Protein AF-A0A355QFQ3-F1 (afdb_monomer)

Mean predicted aligned error: 6.54 Å

Secondary structure (DSSP, 8-state):
---GGGHHHHHHHHHHHHHHHHHHHHHTHHHHHHHHHHHHHHHHHHHHHTGGGGGSTT----S-THHHHHHHHHHHHHHHHHHHHHHHHHHHHHTTHHHHHHHTT--HHHHHHHHHHHHTT-

Structure (mmCIF, N/CA/C/O backbone):
data_AF-A0A355QFQ3-F1
#
_entry.id   AF-A0A355QFQ3-F1
#
loop_
_atom_site.group_PDB
_atom_site.id
_atom_site.type_symbol
_atom_site.label_atom_id
_atom_site.label_alt_id
_atom_site.label_comp_id
_atom_site.label_asym_id
_atom_site.label_entity_id
_atom_site.label_seq_id
_atom_site.pdbx_PDB_ins_code
_atom_site.Cartn_x
_atom_site.Cartn_y
_atom_site.Cartn_z
_atom_site.occupancy
_atom_site.B_iso_or_equiv
_atom_site.auth_seq_id
_atom_site.auth_comp_id
_atom_site.auth_asym_id
_atom_site.auth_atom_id
_atom_site.pdbx_PDB_model_num
ATOM 1 N N . MET A 1 1 ? -25.922 -14.519 16.911 1.00 38.56 1 MET A N 1
ATOM 2 C CA . MET A 1 1 ? -26.793 -14.278 15.739 1.00 38.56 1 MET A CA 1
ATOM 3 C C . MET A 1 1 ? -26.691 -12.802 15.360 1.00 38.56 1 MET A C 1
ATOM 5 O O . MET A 1 1 ? -27.256 -11.971 16.053 1.00 38.56 1 MET A O 1
ATOM 9 N N . VAL A 1 2 ? -25.896 -12.448 14.342 1.00 49.22 2 VAL A N 1
ATOM 10 C CA . VAL A 1 2 ? -25.763 -11.053 13.871 1.00 49.22 2 VAL A CA 1
ATOM 11 C C . VAL A 1 2 ? -26.879 -10.799 12.858 1.00 49.22 2 VAL A C 1
ATOM 13 O O . VAL A 1 2 ? -26.777 -11.193 11.699 1.00 49.22 2 VAL A O 1
ATOM 16 N N . GLY A 1 3 ? -27.981 -10.220 13.334 1.00 41.09 3 GLY A N 1
ATOM 17 C CA . GLY A 1 3 ? -29.122 -9.825 12.510 1.00 41.09 3 GLY A CA 1
ATOM 18 C C . GLY A 1 3 ? -28.765 -8.695 11.541 1.00 41.09 3 GLY A C 1
ATOM 19 O O . GLY A 1 3 ? -27.800 -7.958 11.741 1.00 41.09 3 GLY A O 1
ATOM 20 N N . ALA A 1 4 ? -29.555 -8.557 10.477 1.00 50.34 4 ALA A N 1
ATOM 21 C CA . ALA A 1 4 ? -29.353 -7.635 9.356 1.00 50.34 4 ALA A CA 1
ATOM 22 C C . ALA A 1 4 ? -29.113 -6.149 9.735 1.00 50.34 4 ALA A C 1
ATOM 24 O O . ALA A 1 4 ? -28.577 -5.395 8.924 1.00 50.34 4 ALA A O 1
ATOM 25 N N . SER A 1 5 ? -29.410 -5.743 10.974 1.00 49.16 5 SER A N 1
ATOM 26 C CA . SER A 1 5 ? -29.117 -4.427 11.562 1.00 49.16 5 SER A CA 1
ATOM 27 C C . SER A 1 5 ? -27.625 -4.155 11.837 1.00 49.16 5 SER A C 1
ATOM 29 O O . SER A 1 5 ? -27.237 -2.996 11.948 1.00 49.16 5 SER A O 1
ATOM 31 N N . GLY A 1 6 ? -26.766 -5.183 11.892 1.00 55.47 6 GLY A N 1
ATOM 32 C CA . GLY A 1 6 ? -25.318 -5.053 12.144 1.00 55.47 6 GLY A CA 1
ATOM 33 C C . GLY A 1 6 ? -24.438 -4.812 10.904 1.00 55.47 6 GLY A C 1
ATOM 34 O O . GLY A 1 6 ? -23.267 -4.460 11.036 1.00 55.47 6 GLY A O 1
ATOM 35 N N . ARG A 1 7 ? -24.968 -4.970 9.683 1.00 55.50 7 ARG A N 1
ATOM 36 C CA . ARG A 1 7 ? -24.181 -4.837 8.434 1.00 55.50 7 ARG A CA 1
ATOM 37 C C . ARG A 1 7 ? -23.993 -3.385 7.983 1.00 55.50 7 ARG A C 1
ATOM 39 O O . ARG A 1 7 ? -22.905 -3.006 7.559 1.00 55.50 7 ARG A O 1
ATOM 46 N N . LEU A 1 8 ? -25.033 -2.565 8.125 1.00 58.91 8 LEU A N 1
ATOM 47 C CA . LEU A 1 8 ? -24.990 -1.122 7.861 1.00 58.91 8 LEU A CA 1
ATOM 48 C C . LEU A 1 8 ? -23.955 -0.377 8.733 1.00 58.91 8 LEU A C 1
ATOM 50 O O . LEU A 1 8 ? -23.208 0.435 8.181 1.00 58.91 8 LEU A O 1
ATOM 54 N N . PRO A 1 9 ? -23.836 -0.651 10.050 1.00 77.62 9 PRO A N 1
ATOM 55 C CA . PRO A 1 9 ? -22.774 -0.062 10.858 1.00 77.62 9 PRO A CA 1
ATOM 56 C C . PRO A 1 9 ? -21.388 -0.589 10.478 1.00 77.62 9 PRO A C 1
ATOM 58 O O . PRO A 1 9 ? -20.462 0.209 10.443 1.00 77.62 9 PRO A O 1
ATOM 61 N N . ALA A 1 10 ? -21.232 -1.864 10.102 1.00 81.56 10 ALA A N 1
ATOM 62 C CA . ALA A 1 10 ? -19.931 -2.399 9.687 1.00 81.56 10 ALA A CA 1
ATOM 63 C C . ALA A 1 10 ? -19.387 -1.718 8.417 1.00 81.56 10 ALA A C 1
ATOM 65 O O . ALA A 1 10 ? -18.228 -1.320 8.387 1.00 81.56 10 ALA A O 1
ATOM 66 N N . ILE A 1 11 ? -20.222 -1.505 7.393 1.00 85.56 11 ILE A N 1
ATOM 67 C CA . ILE A 1 11 ? -19.807 -0.803 6.163 1.00 85.56 11 ILE A CA 1
ATOM 68 C C . ILE A 1 11 ? -19.431 0.653 6.466 1.00 85.56 11 ILE A C 1
ATOM 70 O O . ILE A 1 11 ? -18.402 1.139 5.996 1.00 85.56 11 ILE A O 1
ATOM 74 N N . ARG A 1 12 ? -20.234 1.349 7.284 1.00 88.38 12 ARG A N 1
ATOM 75 C CA . ARG A 1 12 ? -19.935 2.727 7.706 1.00 88.38 12 ARG A CA 1
ATOM 76 C C . ARG A 1 12 ? -18.651 2.808 8.532 1.00 88.38 12 ARG A C 1
ATOM 78 O O . ARG A 1 12 ? -17.873 3.736 8.335 1.00 88.38 12 ARG A O 1
ATOM 85 N N . GLN A 1 13 ? -18.410 1.834 9.410 1.00 89.50 13 GLN A N 1
ATOM 86 C CA . GLN A 1 13 ? -17.169 1.710 10.176 1.00 89.50 13 GLN A CA 1
ATOM 87 C C . GLN A 1 13 ? -15.977 1.499 9.240 1.00 89.50 13 GLN A C 1
ATOM 89 O O . GLN A 1 13 ? -15.009 2.247 9.334 1.00 89.50 13 GLN A O 1
ATOM 94 N N . THR A 1 14 ? -16.066 0.570 8.281 1.00 90.62 14 THR A N 1
ATOM 95 C CA . THR A 1 14 ? -14.997 0.348 7.298 1.00 90.62 14 THR A CA 1
ATOM 96 C C . THR A 1 14 ? -14.709 1.619 6.511 1.00 90.62 14 THR A C 1
ATOM 98 O O . THR A 1 14 ? -13.554 2.006 6.404 1.00 90.62 14 THR A O 1
ATOM 101 N N . ALA A 1 15 ? -15.738 2.311 6.012 1.00 91.50 15 ALA A N 1
ATOM 102 C CA . ALA A 1 15 ? -15.564 3.552 5.261 1.00 91.50 15 ALA A CA 1
ATOM 103 C C . ALA A 1 15 ? -14.923 4.668 6.106 1.00 91.50 15 ALA A C 1
ATOM 105 O O . ALA A 1 15 ? -14.055 5.391 5.618 1.00 91.50 15 ALA A O 1
ATOM 106 N N . ALA A 1 16 ? -15.314 4.803 7.377 1.00 92.00 16 ALA A N 1
ATOM 107 C CA . ALA A 1 16 ? -14.746 5.798 8.283 1.00 92.00 16 ALA A CA 1
ATOM 108 C C . ALA A 1 16 ? -13.269 5.515 8.599 1.00 92.00 16 ALA A C 1
ATOM 110 O O . ALA A 1 16 ? -12.440 6.425 8.508 1.00 92.00 16 ALA A O 1
ATOM 111 N N . LEU A 1 17 ? -12.928 4.262 8.923 1.00 91.81 17 LEU A N 1
ATOM 112 C CA . LEU A 1 17 ? -11.543 3.862 9.173 1.00 91.81 17 LEU A CA 1
ATOM 113 C C . LEU A 1 17 ? -10.696 3.949 7.897 1.00 91.81 17 LEU A C 1
ATOM 115 O O . LEU A 1 17 ? -9.607 4.510 7.944 1.00 91.81 17 LEU A O 1
ATOM 119 N N . ALA A 1 18 ? -11.219 3.498 6.753 1.00 92.69 18 ALA A N 1
ATOM 120 C CA . ALA A 1 18 ? -10.556 3.620 5.456 1.00 92.69 18 ALA A CA 1
ATOM 121 C C . ALA A 1 18 ? -10.248 5.080 5.121 1.00 92.69 18 ALA A C 1
ATOM 123 O O . ALA A 1 18 ? -9.118 5.415 4.776 1.00 92.69 18 ALA A O 1
ATOM 124 N N . ARG A 1 19 ? -11.222 5.982 5.293 1.00 94.31 19 ARG A N 1
ATOM 125 C CA . ARG A 1 19 ? -11.013 7.416 5.074 1.00 94.31 19 ARG A CA 1
ATOM 126 C C . ARG A 1 19 ? -9.928 7.973 5.993 1.00 94.31 19 ARG A C 1
ATOM 128 O O . ARG A 1 19 ? -9.111 8.762 5.529 1.00 94.31 19 ARG A O 1
ATOM 135 N N . ARG A 1 20 ? -9.908 7.586 7.275 1.00 92.31 20 ARG A N 1
ATOM 136 C CA . ARG A 1 20 ? -8.846 7.993 8.211 1.00 92.31 20 ARG A CA 1
ATOM 137 C C . ARG A 1 20 ? -7.480 7.539 7.701 1.00 92.31 20 ARG A C 1
ATOM 139 O O . ARG A 1 20 ? -6.589 8.375 7.599 1.00 92.31 20 ARG A O 1
ATOM 146 N N . SER A 1 21 ? -7.333 6.256 7.376 1.00 90.62 21 SER A N 1
ATOM 147 C CA . SER A 1 21 ? -6.059 5.681 6.936 1.00 90.62 21 SER A CA 1
ATOM 148 C C . SER A 1 21 ? -5.577 6.298 5.621 1.00 90.62 21 SER A C 1
ATOM 150 O O . SER A 1 21 ? -4.443 6.749 5.551 1.00 90.62 21 SER A O 1
ATOM 152 N N . VAL A 1 22 ? -6.452 6.455 4.623 1.00 91.00 22 VAL A N 1
ATOM 153 C CA . VAL A 1 22 ? -6.110 7.110 3.346 1.00 91.00 22 VAL A CA 1
ATOM 154 C C . VAL A 1 22 ? -5.701 8.573 3.539 1.00 91.00 22 VAL A C 1
ATOM 156 O O . VAL A 1 22 ? -4.779 9.051 2.884 1.00 91.00 22 VAL A O 1
ATOM 159 N N . VAL A 1 23 ? -6.377 9.317 4.422 1.00 92.69 23 VAL A N 1
ATOM 160 C CA . VAL A 1 23 ? -6.016 10.717 4.704 1.00 92.69 23 VAL A CA 1
ATOM 161 C C . VAL A 1 23 ? -4.684 10.814 5.445 1.00 92.69 23 VAL A C 1
ATOM 163 O O . VAL A 1 23 ? -3.938 11.756 5.186 1.00 92.69 23 VAL A O 1
ATOM 166 N N . ALA A 1 24 ? -4.390 9.883 6.355 1.00 87.94 24 ALA A N 1
ATOM 167 C CA . ALA A 1 24 ? -3.102 9.827 7.041 1.00 87.94 24 ALA A CA 1
ATOM 168 C C . ALA A 1 24 ? -1.966 9.612 6.031 1.00 87.94 24 ALA A C 1
ATOM 170 O O . ALA A 1 24 ? -1.052 10.431 5.969 1.00 87.94 24 ALA A O 1
ATOM 171 N N . GLU A 1 25 ? -2.116 8.617 5.157 1.00 87.38 25 GLU A N 1
ATOM 172 C CA . GLU A 1 25 ? -1.138 8.294 4.117 1.00 87.38 25 GLU A CA 1
ATOM 173 C C . GLU A 1 25 ? -0.950 9.449 3.124 1.00 87.38 25 GLU A C 1
ATOM 175 O O . GLU A 1 25 ? 0.161 9.884 2.829 1.00 87.38 25 GLU A O 1
ATOM 180 N N . ARG A 1 26 ? -2.058 10.064 2.681 1.00 87.94 26 ARG A N 1
ATOM 181 C CA . ARG A 1 26 ? -2.022 11.235 1.790 1.00 87.94 26 ARG A CA 1
ATOM 182 C C . ARG A 1 26 ? -1.294 12.441 2.376 1.00 87.94 26 ARG A C 1
ATOM 184 O O . ARG A 1 26 ? -0.829 13.289 1.620 1.00 87.94 26 ARG A O 1
ATOM 191 N N . ARG A 1 27 ? -1.232 12.590 3.699 1.00 89.81 27 ARG A N 1
ATOM 192 C CA . ARG A 1 27 ? -0.473 13.692 4.317 1.00 89.81 27 ARG A CA 1
ATOM 193 C C . ARG A 1 27 ? 1.033 13.455 4.244 1.00 89.81 27 ARG A C 1
ATOM 195 O O . ARG A 1 27 ? 1.790 14.406 4.395 1.00 89.81 27 ARG A O 1
ATOM 202 N N . GLN A 1 28 ? 1.445 12.220 3.981 1.00 87.38 28 GLN A N 1
ATOM 203 C CA . GLN A 1 28 ? 2.830 11.784 3.912 1.00 87.38 28 GLN A CA 1
ATOM 204 C C . GLN A 1 28 ? 3.191 11.242 2.519 1.00 87.38 28 GLN A C 1
ATOM 206 O O . GLN A 1 28 ? 4.028 10.357 2.399 1.00 87.38 28 GLN A O 1
ATOM 211 N N . LEU A 1 29 ? 2.622 11.799 1.440 1.00 80.31 29 LEU A N 1
ATOM 212 C CA . LEU A 1 29 ? 2.898 11.342 0.063 1.00 80.31 29 LEU A CA 1
ATOM 213 C C . LEU A 1 29 ? 4.389 11.341 -0.305 1.00 80.31 29 LEU A C 1
ATOM 215 O O . LEU A 1 29 ? 4.822 10.537 -1.126 1.00 80.31 29 LEU A O 1
ATOM 219 N N . LEU A 1 30 ? 5.183 12.220 0.312 1.00 86.31 30 LEU A N 1
ATOM 220 C CA . LEU A 1 30 ? 6.631 12.244 0.109 1.00 86.31 30 LEU A CA 1
ATOM 221 C C . LEU A 1 30 ? 7.323 10.956 0.590 1.00 86.31 30 LEU A C 1
ATOM 223 O O . LEU A 1 30 ? 8.372 10.619 0.052 1.00 86.31 30 LEU A O 1
ATOM 227 N N . ASN A 1 31 ? 6.728 10.208 1.525 1.00 84.69 31 ASN A N 1
ATOM 228 C CA . ASN A 1 31 ? 7.267 8.937 2.018 1.00 84.69 31 ASN A CA 1
ATOM 229 C C . ASN A 1 31 ? 7.070 7.783 1.022 1.00 84.69 31 ASN A C 1
ATOM 231 O O . ASN A 1 31 ? 7.829 6.820 1.050 1.00 84.69 31 ASN A O 1
ATOM 235 N N . ILE A 1 32 ? 6.097 7.894 0.112 1.00 83.00 32 ILE A N 1
ATOM 236 C CA . ILE A 1 32 ? 5.824 6.893 -0.936 1.00 83.00 32 ILE A CA 1
ATOM 237 C C . ILE A 1 32 ? 6.829 7.029 -2.091 1.00 83.00 32 ILE A C 1
ATOM 239 O O . ILE A 1 32 ? 7.172 6.060 -2.768 1.00 83.00 32 ILE A O 1
ATOM 243 N N . LEU A 1 33 ? 7.346 8.243 -2.303 1.00 86.94 33 LEU A N 1
ATOM 244 C CA . LEU A 1 33 ? 8.196 8.592 -3.441 1.00 86.94 33 LEU A CA 1
ATOM 245 C C . LEU A 1 33 ? 9.424 7.677 -3.601 1.00 86.94 33 LEU A C 1
ATOM 247 O O . LEU A 1 33 ? 9.635 7.185 -4.710 1.00 86.94 33 LEU A O 1
ATOM 251 N N . PRO A 1 34 ? 10.219 7.387 -2.550 1.00 84.62 34 PRO A N 1
ATOM 252 C CA . PRO A 1 34 ? 11.380 6.509 -2.676 1.00 84.62 34 PRO A CA 1
ATOM 253 C C . PRO A 1 34 ? 11.002 5.087 -3.104 1.00 84.62 34 PRO A C 1
ATOM 255 O O . PRO A 1 34 ? 11.679 4.509 -3.954 1.00 84.62 34 PRO A O 1
ATOM 258 N N . GLY A 1 35 ? 9.897 4.554 -2.569 1.00 86.38 35 GLY A N 1
ATOM 259 C CA . GLY A 1 35 ? 9.402 3.210 -2.877 1.00 86.38 35 GLY A CA 1
ATOM 260 C C . GLY A 1 35 ? 8.920 3.045 -4.319 1.00 86.38 35 GLY A C 1
ATOM 261 O O . GLY A 1 35 ? 8.888 1.927 -4.821 1.00 86.38 35 GLY A O 1
ATOM 262 N N . LEU A 1 36 ? 8.606 4.146 -5.007 1.00 87.69 36 LEU A N 1
ATOM 263 C CA . LEU A 1 36 ? 8.111 4.143 -6.385 1.00 87.69 36 LEU A CA 1
ATOM 264 C C . LEU A 1 36 ? 9.197 4.566 -7.387 1.00 87.69 36 LEU A C 1
ATOM 266 O O . LEU A 1 36 ? 9.372 3.943 -8.433 1.00 87.69 36 LEU A O 1
ATOM 270 N N . VAL A 1 37 ? 9.981 5.591 -7.048 1.00 92.12 37 VAL A N 1
ATOM 271 C CA . VAL A 1 37 ? 11.063 6.102 -7.898 1.00 92.12 37 VAL A CA 1
ATOM 272 C C . VAL A 1 37 ? 12.189 5.081 -8.024 1.00 92.12 37 VAL A C 1
ATOM 274 O O . VAL A 1 37 ? 12.679 4.855 -9.130 1.00 92.12 37 VAL A O 1
ATOM 277 N N . PHE A 1 38 ? 12.593 4.434 -6.927 1.00 92.38 38 PHE A N 1
ATOM 278 C CA . PHE A 1 38 ? 13.718 3.501 -6.956 1.00 92.38 38 PHE A CA 1
ATOM 279 C C . PHE A 1 38 ? 13.472 2.282 -7.874 1.00 92.38 38 PHE A C 1
ATOM 281 O O . PHE A 1 38 ? 14.300 2.061 -8.763 1.00 92.38 38 PHE A O 1
ATOM 288 N N . PRO A 1 39 ? 12.342 1.545 -7.787 1.00 92.69 39 PRO A N 1
ATOM 289 C CA . PRO A 1 39 ? 12.070 0.434 -8.703 1.00 92.69 39 PRO A CA 1
ATOM 290 C C . PRO A 1 39 ? 11.978 0.857 -10.171 1.00 92.69 39 PRO A C 1
ATOM 292 O O . PRO A 1 39 ? 12.437 0.124 -11.046 1.00 92.69 39 PRO A O 1
ATOM 295 N N . LEU A 1 40 ? 11.419 2.038 -10.461 1.00 93.81 40 LEU A N 1
ATOM 296 C CA . LEU A 1 40 ? 11.317 2.548 -11.832 1.00 93.81 40 LEU A CA 1
ATOM 297 C C . LEU A 1 40 ? 12.675 2.958 -12.409 1.00 93.81 40 LEU A C 1
ATOM 299 O O . LEU A 1 40 ? 12.948 2.692 -13.579 1.00 93.81 40 LEU A O 1
ATOM 303 N N . LEU A 1 41 ? 13.548 3.565 -11.600 1.00 95.31 41 LEU A N 1
ATOM 304 C CA . LEU A 1 41 ? 14.922 3.853 -12.012 1.00 95.31 41 LEU A CA 1
ATOM 305 C C . LEU A 1 41 ? 15.675 2.561 -12.335 1.00 95.31 41 LEU A C 1
ATOM 307 O O . LEU A 1 41 ? 16.332 2.477 -13.371 1.00 95.31 41 LEU A O 1
ATOM 311 N N . LEU A 1 42 ? 15.531 1.534 -11.497 1.00 94.12 42 LEU A N 1
ATOM 312 C CA . LEU A 1 42 ? 16.115 0.216 -11.747 1.00 94.12 42 LEU A CA 1
ATOM 313 C C . LEU A 1 42 ? 15.532 -0.423 -13.016 1.00 94.12 42 LEU A C 1
ATOM 315 O O . LEU A 1 42 ? 16.296 -0.946 -13.825 1.00 94.12 42 LEU A O 1
ATOM 319 N N . ALA A 1 43 ? 14.221 -0.307 -13.259 1.00 95.06 43 ALA A N 1
ATOM 320 C CA . ALA A 1 43 ? 13.594 -0.750 -14.508 1.00 95.06 43 ALA A CA 1
ATOM 321 C C . ALA A 1 43 ? 14.232 -0.074 -15.732 1.00 95.06 43 ALA A C 1
ATOM 323 O O . ALA A 1 43 ? 14.590 -0.738 -16.708 1.00 95.06 43 ALA A O 1
ATOM 324 N N . ALA A 1 44 ? 14.416 1.249 -15.672 1.00 95.25 44 ALA A N 1
ATOM 325 C CA . ALA A 1 44 ? 15.033 2.023 -16.741 1.00 95.25 44 ALA A CA 1
ATOM 326 C C . ALA A 1 44 ? 16.484 1.583 -16.990 1.00 95.25 44 ALA A C 1
ATOM 328 O O . ALA A 1 44 ? 16.860 1.333 -18.137 1.00 95.25 44 ALA A O 1
ATOM 329 N N . VAL A 1 45 ? 17.276 1.414 -15.928 1.00 95.38 45 VAL A N 1
ATOM 330 C CA . VAL A 1 45 ? 18.662 0.936 -16.018 1.00 95.38 45 VAL A CA 1
ATOM 331 C C . VAL A 1 45 ? 18.718 -0.460 -16.633 1.00 95.38 45 VAL A C 1
ATOM 333 O O . VAL A 1 45 ? 19.437 -0.659 -17.610 1.00 95.38 45 VAL A O 1
ATOM 336 N N . TYR A 1 46 ? 17.931 -1.414 -16.131 1.00 94.12 46 TYR A N 1
ATOM 337 C CA . TYR A 1 46 ? 17.944 -2.785 -16.640 1.00 94.12 46 TYR A CA 1
ATOM 338 C C . TYR A 1 46 ? 17.444 -2.888 -18.079 1.00 94.12 46 TYR A C 1
ATOM 340 O O . TYR A 1 46 ? 18.056 -3.593 -18.881 1.00 94.12 46 TYR A O 1
ATOM 348 N N . SER A 1 47 ? 16.392 -2.148 -18.439 1.00 93.94 47 SER A N 1
ATOM 349 C CA . SER A 1 47 ? 15.883 -2.134 -19.815 1.00 93.94 47 SER A CA 1
ATOM 350 C C . SER A 1 47 ? 16.957 -1.700 -20.822 1.00 93.94 47 SER A C 1
ATOM 352 O O . SER A 1 47 ? 17.108 -2.304 -21.884 1.00 93.94 47 SER A O 1
ATOM 354 N N . ARG A 1 48 ? 17.771 -0.698 -20.461 1.00 93.81 48 ARG A N 1
ATOM 355 C CA . ARG A 1 48 ? 18.899 -0.226 -21.273 1.00 93.81 48 ARG A CA 1
ATOM 356 C C . ARG A 1 48 ? 20.069 -1.201 -21.252 1.00 93.81 48 ARG A C 1
ATOM 358 O O . ARG A 1 48 ? 20.593 -1.524 -22.318 1.00 93.81 48 ARG A O 1
ATOM 365 N N . GLN A 1 49 ? 20.442 -1.691 -20.072 1.00 94.44 49 GLN A N 1
ATOM 366 C CA . GLN A 1 49 ? 21.564 -2.609 -19.876 1.00 94.44 49 GLN A CA 1
ATOM 367 C C . GLN A 1 49 ? 21.410 -3.892 -20.702 1.00 94.44 49 GLN A C 1
ATOM 369 O O . GLN A 1 49 ? 22.374 -4.361 -21.305 1.00 94.44 49 GLN A O 1
ATOM 374 N N . PHE A 1 50 ? 20.191 -4.429 -20.777 1.00 93.12 50 PHE A N 1
ATOM 375 C CA . PHE A 1 50 ? 19.889 -5.674 -21.483 1.00 93.12 50 PHE A CA 1
ATOM 376 C C . PHE A 1 50 ? 19.327 -5.476 -22.896 1.00 93.12 50 PHE A C 1
ATOM 378 O O . PHE A 1 50 ? 18.964 -6.448 -23.550 1.00 93.12 50 PHE A O 1
ATOM 385 N N . SER A 1 51 ? 19.320 -4.253 -23.429 1.00 90.81 51 SER A N 1
ATOM 386 C CA . SER A 1 51 ? 18.826 -3.977 -24.788 1.00 90.81 51 SER A CA 1
ATOM 387 C C . SER A 1 51 ? 19.521 -4.811 -25.877 1.00 90.81 51 SER A C 1
ATOM 389 O O . SER A 1 51 ? 18.888 -5.248 -26.831 1.00 90.81 51 SER A O 1
ATOM 391 N N . ARG A 1 52 ? 20.816 -5.113 -25.723 1.00 89.06 52 ARG A N 1
ATOM 392 C CA . ARG A 1 52 ? 21.556 -5.964 -26.674 1.00 89.06 52 ARG A CA 1
ATOM 393 C C . ARG A 1 52 ? 21.190 -7.445 -26.574 1.00 89.06 52 ARG A C 1
ATOM 395 O O . ARG A 1 52 ? 21.423 -8.178 -27.530 1.00 89.06 52 ARG A O 1
ATOM 402 N N . ALA A 1 53 ? 20.623 -7.884 -25.449 1.00 88.31 53 ALA A N 1
ATOM 403 C CA . ALA A 1 53 ? 20.208 -9.271 -25.264 1.00 88.31 53 ALA A CA 1
ATOM 404 C C . ALA A 1 53 ? 19.026 -9.653 -26.164 1.00 88.31 53 ALA A C 1
ATOM 406 O O . ALA A 1 53 ? 18.930 -10.802 -26.581 1.00 88.31 53 ALA A O 1
ATOM 407 N N . LEU A 1 54 ? 18.203 -8.667 -26.534 1.00 89.69 54 LEU A N 1
ATOM 408 C CA . LEU A 1 54 ? 17.063 -8.821 -27.441 1.00 89.69 54 LEU A CA 1
ATOM 409 C C . LEU A 1 54 ? 17.469 -9.329 -28.834 1.00 89.69 54 LEU A C 1
ATOM 411 O O . LEU A 1 54 ? 16.681 -9.983 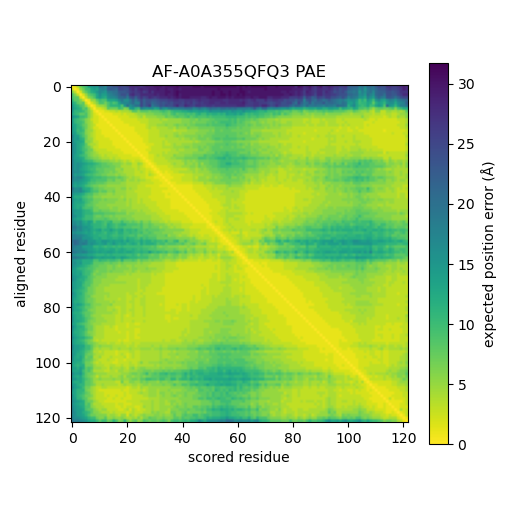-29.505 1.00 89.69 54 LEU A O 1
ATOM 415 N N . ALA A 1 55 ? 18.701 -9.047 -29.268 1.00 88.56 55 ALA A N 1
ATOM 416 C CA . ALA A 1 55 ? 19.216 -9.463 -30.572 1.00 88.56 55 ALA A CA 1
ATOM 417 C C . ALA A 1 55 ? 19.839 -10.872 -30.567 1.00 88.56 55 ALA A C 1
ATOM 419 O O . ALA A 1 55 ? 20.371 -11.307 -31.591 1.00 88.56 55 ALA A O 1
ATOM 420 N N . MET A 1 56 ? 19.840 -11.576 -29.428 1.00 89.94 56 MET A N 1
ATOM 421 C CA . MET A 1 56 ? 20.448 -12.903 -29.349 1.00 89.94 56 MET A CA 1
ATOM 422 C C . MET A 1 56 ? 19.601 -13.966 -30.070 1.00 89.94 56 MET A C 1
ATOM 424 O O . MET A 1 56 ? 18.370 -13.936 -29.992 1.00 89.94 56 MET A O 1
ATOM 428 N N . PRO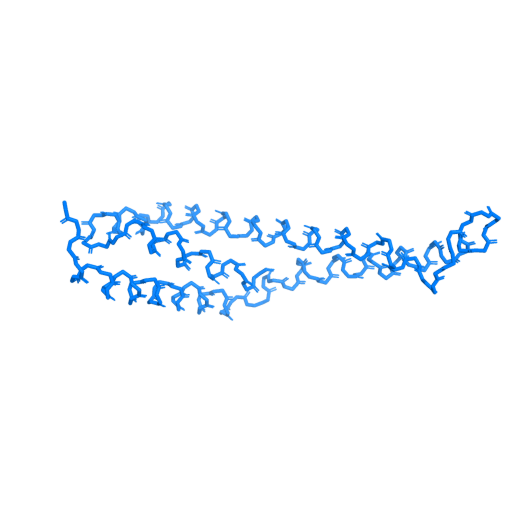 A 1 57 ? 20.239 -14.951 -30.735 1.00 88.50 57 PRO A N 1
ATOM 429 C CA . PRO A 1 57 ? 19.523 -16.053 -31.367 1.00 88.50 57 PRO A CA 1
ATOM 430 C C . PRO A 1 57 ? 18.701 -16.830 -30.332 1.00 88.50 57 PRO A C 1
ATOM 432 O O . PRO A 1 57 ? 19.231 -17.244 -29.303 1.00 88.50 57 PRO A O 1
ATOM 435 N N . GLY A 1 58 ? 17.413 -17.041 -30.608 1.00 87.69 58 GLY A N 1
ATOM 436 C CA . GLY A 1 58 ? 16.499 -17.751 -29.706 1.00 87.69 58 GLY A CA 1
ATOM 437 C C . GLY A 1 58 ? 15.881 -16.891 -28.597 1.00 87.69 58 GLY A C 1
ATOM 438 O O . GLY A 1 58 ? 15.095 -17.416 -27.810 1.00 87.69 58 GLY A O 1
ATOM 439 N N . PHE A 1 59 ? 16.189 -15.590 -28.534 1.00 88.50 59 PHE A N 1
ATOM 440 C CA . PHE A 1 59 ? 15.512 -14.677 -27.616 1.00 88.50 59 PHE A CA 1
ATOM 441 C C . PHE A 1 59 ? 14.085 -14.355 -28.117 1.00 88.50 59 PHE A C 1
ATOM 443 O O . PHE A 1 59 ? 13.892 -14.207 -29.329 1.00 88.50 59 PHE A O 1
ATOM 450 N N . PRO A 1 60 ? 13.074 -14.258 -27.230 1.00 88.25 60 PRO A N 1
ATOM 451 C CA . PRO A 1 60 ? 11.711 -13.898 -27.624 1.00 88.25 60 PRO A CA 1
ATOM 452 C C . PRO A 1 60 ? 11.649 -12.555 -28.361 1.00 88.25 60 PRO A C 1
ATOM 454 O O . PRO A 1 60 ? 12.330 -11.605 -27.978 1.00 88.25 60 PRO A O 1
ATOM 457 N N . GLN A 1 61 ? 10.797 -12.456 -29.386 1.00 86.81 61 GLN A N 1
ATOM 458 C CA . GLN A 1 61 ? 10.547 -11.182 -30.063 1.00 86.81 61 GLN A CA 1
ATOM 459 C C . GLN A 1 61 ? 9.733 -10.262 -29.151 1.00 86.81 61 GLN A C 1
ATOM 461 O O . GLN A 1 61 ? 8.526 -10.441 -29.002 1.00 86.81 61 GLN A O 1
ATOM 466 N N . VAL A 1 62 ? 10.411 -9.292 -28.544 1.00 89.94 62 VAL A N 1
ATOM 467 C CA . VAL A 1 62 ? 9.807 -8.214 -27.758 1.00 89.94 62 VAL A CA 1
ATOM 468 C C . VAL A 1 62 ? 10.524 -6.898 -28.052 1.00 89.94 62 VAL A C 1
ATOM 470 O O . VAL A 1 62 ? 11.699 -6.895 -28.424 1.00 89.94 62 VAL A O 1
ATOM 473 N N . ASP A 1 63 ? 9.832 -5.778 -27.858 1.00 87.12 63 ASP A N 1
ATOM 474 C CA . ASP A 1 63 ? 10.370 -4.450 -28.177 1.00 87.12 63 ASP A CA 1
ATOM 475 C C . ASP A 1 63 ? 11.386 -3.962 -27.137 1.00 87.12 63 ASP A C 1
ATOM 477 O O . ASP A 1 63 ? 12.270 -3.152 -27.429 1.00 87.12 63 ASP A O 1
ATOM 481 N N . SER A 1 64 ? 11.267 -4.436 -25.895 1.00 91.88 64 SER A N 1
ATOM 482 C CA . SER A 1 64 ? 12.104 -3.981 -24.794 1.00 91.88 64 SER A CA 1
ATOM 483 C C . SER A 1 64 ? 12.264 -5.044 -23.722 1.00 91.88 64 SER A C 1
ATOM 485 O O . SER A 1 64 ? 11.335 -5.774 -23.387 1.00 91.88 64 SER A O 1
ATOM 487 N N . PHE A 1 65 ? 13.427 -5.045 -23.070 1.00 92.38 65 PHE A N 1
ATOM 488 C CA . PHE A 1 65 ? 13.628 -5.840 -21.860 1.00 92.38 65 PHE A CA 1
ATOM 489 C C . PHE A 1 65 ? 12.746 -5.354 -20.688 1.00 92.38 65 PHE A C 1
ATOM 491 O O . PHE A 1 65 ? 12.635 -6.027 -19.662 1.00 92.38 65 PHE A O 1
ATOM 498 N N . LEU A 1 66 ? 12.084 -4.198 -20.852 1.00 93.56 66 LEU A N 1
ATOM 499 C CA . LEU A 1 66 ? 11.057 -3.699 -19.943 1.00 93.56 66 LEU A CA 1
ATOM 500 C C . LEU A 1 66 ? 9.960 -4.745 -19.685 1.00 93.56 66 LEU A C 1
ATOM 502 O O . LEU A 1 66 ? 9.555 -4.897 -18.536 1.00 93.56 66 LEU A O 1
ATOM 506 N N . ASP A 1 67 ? 9.565 -5.520 -20.698 1.00 92.81 67 ASP A N 1
ATOM 507 C CA . ASP A 1 67 ? 8.502 -6.531 -20.587 1.00 92.81 67 ASP A CA 1
ATOM 508 C C . ASP A 1 67 ? 8.824 -7.630 -19.561 1.00 92.81 67 ASP A C 1
ATOM 510 O O . ASP A 1 67 ? 7.923 -8.199 -18.945 1.00 92.81 67 ASP A O 1
ATOM 514 N N . PHE A 1 68 ? 10.112 -7.891 -19.316 1.00 92.69 68 PHE A N 1
ATOM 515 C CA . PHE A 1 68 ? 10.560 -8.875 -18.328 1.00 92.69 68 PHE A CA 1
ATOM 516 C C . PHE A 1 68 ? 10.801 -8.270 -16.943 1.00 92.69 68 PHE A C 1
ATOM 518 O O . PHE A 1 68 ? 10.539 -8.923 -15.934 1.00 92.69 68 PHE A O 1
ATOM 525 N N . ILE A 1 69 ? 11.320 -7.039 -16.869 1.00 93.88 69 ILE A N 1
ATOM 526 C CA . ILE A 1 69 ? 11.693 -6.414 -15.589 1.00 93.88 69 ILE A CA 1
ATOM 527 C C . ILE A 1 69 ? 10.520 -5.690 -14.916 1.00 93.88 69 ILE A C 1
ATOM 529 O O . ILE A 1 69 ? 10.481 -5.598 -13.690 1.00 93.88 69 ILE A O 1
ATOM 533 N N . LEU A 1 70 ? 9.536 -5.212 -15.683 1.00 93.12 70 LEU A N 1
ATOM 534 C CA . LEU A 1 70 ? 8.402 -4.455 -15.153 1.00 93.12 70 LEU A CA 1
ATOM 535 C C . LEU A 1 70 ? 7.615 -5.223 -14.072 1.00 93.12 70 LEU A C 1
ATOM 537 O O . LEU A 1 70 ? 7.367 -4.628 -13.020 1.00 93.12 70 LE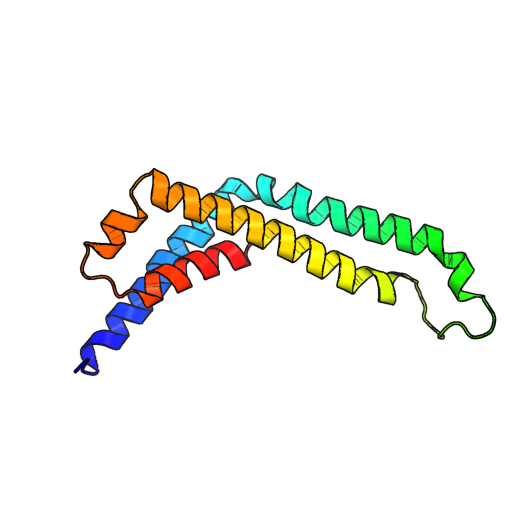U A O 1
ATOM 541 N N . PRO A 1 71 ? 7.277 -6.521 -14.233 1.00 94.44 71 PRO A N 1
ATOM 542 C CA . PRO A 1 71 ? 6.616 -7.284 -13.173 1.00 94.44 71 PRO A CA 1
ATOM 543 C C . PRO A 1 71 ? 7.436 -7.337 -11.879 1.00 94.44 71 PRO A C 1
ATOM 545 O O . PRO A 1 71 ? 6.879 -7.200 -10.790 1.00 94.44 71 PRO A O 1
ATOM 548 N N . ALA A 1 72 ? 8.763 -7.476 -11.982 1.00 93.25 72 ALA A N 1
ATOM 549 C CA . ALA A 1 72 ? 9.646 -7.482 -10.819 1.00 93.25 72 ALA A CA 1
ATOM 550 C C . ALA A 1 72 ? 9.630 -6.127 -10.092 1.00 93.25 72 ALA A C 1
ATOM 552 O O . ALA A 1 72 ? 9.542 -6.086 -8.865 1.00 93.25 72 ALA A O 1
ATOM 553 N N . CYS A 1 73 ? 9.637 -5.019 -10.837 1.00 93.50 73 CYS A N 1
ATOM 554 C CA . CYS A 1 73 ? 9.525 -3.674 -10.271 1.00 93.50 73 CYS A CA 1
ATOM 555 C C . CYS A 1 73 ? 8.180 -3.445 -9.568 1.00 93.50 73 CYS A C 1
ATOM 557 O O . CYS A 1 73 ? 8.153 -2.836 -8.501 1.00 93.50 73 CYS A O 1
ATOM 559 N N . VAL A 1 74 ? 7.077 -3.967 -10.116 1.00 92.12 74 VAL A N 1
ATOM 560 C CA . VAL A 1 74 ? 5.751 -3.904 -9.474 1.00 92.12 74 VAL A CA 1
ATOM 561 C C . VAL A 1 74 ? 5.746 -4.681 -8.158 1.00 92.12 74 VAL A C 1
ATOM 563 O O . VAL A 1 74 ? 5.318 -4.147 -7.138 1.00 92.12 74 VAL A O 1
ATOM 566 N N . VAL A 1 75 ? 6.267 -5.912 -8.144 1.00 93.75 75 VAL A N 1
ATOM 567 C CA . VAL A 1 75 ? 6.370 -6.717 -6.912 1.00 93.75 75 VAL A CA 1
ATOM 568 C C . VAL A 1 75 ? 7.239 -6.016 -5.865 1.00 93.75 75 VAL A C 1
ATOM 570 O O . VAL A 1 75 ? 6.900 -6.011 -4.680 1.00 93.75 75 VAL A O 1
ATOM 573 N N . GLN A 1 76 ? 8.335 -5.382 -6.288 1.00 92.56 76 GLN A N 1
ATOM 574 C CA . GLN A 1 76 ? 9.197 -4.612 -5.395 1.00 92.56 76 GLN A CA 1
ATOM 575 C C . GLN A 1 76 ? 8.472 -3.394 -4.801 1.00 92.56 76 GLN A C 1
ATOM 577 O O . GLN A 1 76 ? 8.536 -3.198 -3.589 1.00 92.56 76 GLN A O 1
ATOM 582 N N . ALA A 1 77 ? 7.742 -2.621 -5.612 1.00 89.38 77 ALA A N 1
ATOM 583 C CA . ALA A 1 77 ? 6.953 -1.484 -5.132 1.00 89.38 77 ALA A CA 1
ATOM 584 C C . ALA A 1 77 ? 5.895 -1.924 -4.103 1.00 89.38 77 ALA A C 1
ATOM 586 O O . ALA A 1 77 ? 5.834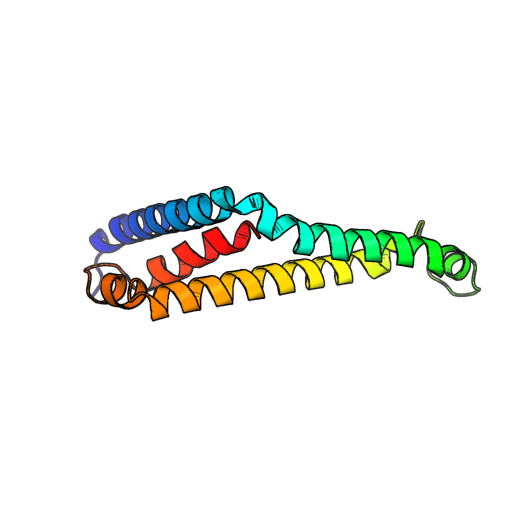 -1.375 -3.004 1.00 89.38 77 ALA A O 1
ATOM 587 N N . VAL A 1 78 ? 5.150 -2.997 -4.399 1.00 90.38 78 VAL A N 1
ATOM 588 C CA . VAL A 1 78 ? 4.169 -3.589 -3.469 1.00 90.38 78 VAL A CA 1
ATOM 589 C C . VAL A 1 78 ? 4.832 -4.050 -2.167 1.00 90.38 78 VAL A C 1
ATOM 591 O O . VAL A 1 78 ? 4.255 -3.901 -1.092 1.00 90.38 78 VAL A O 1
ATOM 594 N N . SER A 1 79 ? 6.057 -4.579 -2.232 1.00 91.88 79 SER A N 1
ATOM 595 C CA . SER A 1 79 ? 6.805 -5.002 -1.039 1.00 91.88 79 SER A CA 1
ATOM 596 C C . SER A 1 79 ? 7.172 -3.817 -0.140 1.00 91.88 79 SER A C 1
ATOM 598 O O . SER A 1 79 ? 7.084 -3.923 1.088 1.00 91.88 79 SER A O 1
ATOM 600 N N . PHE A 1 80 ? 7.534 -2.671 -0.726 1.00 89.00 80 PHE A N 1
ATOM 601 C CA . PHE A 1 80 ? 7.754 -1.441 0.036 1.00 89.00 80 PHE A CA 1
ATOM 602 C C . PHE A 1 80 ? 6.460 -0.926 0.668 1.00 89.00 80 PHE A C 1
ATOM 604 O O . PHE A 1 80 ? 6.463 -0.630 1.864 1.00 89.00 80 PHE A O 1
ATOM 611 N N . GLY A 1 81 ? 5.355 -0.902 -0.083 1.00 88.38 81 GLY A N 1
ATOM 612 C CA . GLY A 1 81 ? 4.048 -0.502 0.443 1.00 88.38 81 GLY A CA 1
ATOM 613 C C . GLY A 1 81 ? 3.569 -1.386 1.593 1.00 88.38 81 GLY A C 1
ATOM 614 O O . GLY A 1 81 ? 3.173 -0.886 2.646 1.00 88.38 81 GLY A O 1
ATOM 615 N N . ALA A 1 82 ? 3.717 -2.707 1.463 1.00 89.69 82 ALA A N 1
ATOM 616 C CA . ALA A 1 82 ? 3.415 -3.658 2.531 1.00 89.69 82 ALA A CA 1
ATOM 617 C C . ALA A 1 82 ? 4.276 -3.429 3.786 1.00 89.69 82 ALA A C 1
ATOM 619 O O . ALA A 1 82 ? 3.768 -3.506 4.905 1.00 89.69 82 ALA A O 1
ATOM 620 N N . THR A 1 83 ? 5.563 -3.114 3.610 1.00 90.38 83 THR A N 1
ATOM 621 C CA . THR A 1 83 ? 6.472 -2.817 4.728 1.00 90.38 83 THR A CA 1
ATOM 622 C C . THR A 1 83 ? 6.062 -1.531 5.446 1.00 90.38 83 THR A C 1
ATOM 624 O O . THR A 1 83 ? 5.954 -1.529 6.671 1.00 90.38 83 THR A O 1
ATOM 627 N N . ALA A 1 84 ? 5.764 -0.458 4.706 1.00 87.56 84 ALA A N 1
ATOM 628 C CA . ALA A 1 84 ? 5.282 0.801 5.276 1.00 87.56 84 ALA A CA 1
ATOM 629 C C . ALA A 1 84 ? 3.959 0.610 6.036 1.00 87.56 84 ALA A C 1
ATOM 631 O O . ALA A 1 84 ? 3.834 1.023 7.189 1.00 87.56 84 ALA A O 1
ATOM 632 N N . ALA A 1 85 ? 3.006 -0.106 5.435 1.00 88.25 85 ALA A N 1
ATOM 633 C CA . ALA A 1 85 ? 1.734 -0.434 6.066 1.00 88.25 85 ALA A CA 1
ATOM 634 C C . ALA A 1 85 ? 1.902 -1.272 7.346 1.00 88.25 85 ALA A C 1
ATOM 636 O O . ALA A 1 85 ? 1.176 -1.063 8.320 1.00 88.25 85 ALA A O 1
ATOM 637 N N . GLY A 1 86 ? 2.859 -2.205 7.359 1.00 90.62 86 GLY A N 1
ATOM 638 C CA . GLY A 1 86 ? 3.214 -2.993 8.538 1.00 90.62 86 GLY A CA 1
ATOM 639 C C . GLY A 1 86 ? 3.760 -2.128 9.675 1.00 90.62 86 GLY A C 1
ATOM 640 O O . GLY A 1 86 ? 3.304 -2.259 10.810 1.00 90.62 86 GLY A O 1
ATOM 641 N N . THR A 1 87 ? 4.670 -1.201 9.367 1.00 90.88 87 THR A N 1
ATOM 642 C CA . THR A 1 87 ? 5.202 -0.225 10.334 1.00 90.88 87 THR A CA 1
ATOM 643 C C . THR A 1 87 ? 4.087 0.630 10.927 1.00 90.88 87 THR A C 1
ATOM 645 O O . THR A 1 87 ? 3.982 0.780 12.139 1.00 90.88 87 THR A O 1
ATOM 648 N N . GLU A 1 88 ? 3.197 1.141 10.087 1.00 89.19 88 GLU A N 1
ATOM 649 C CA . GLU A 1 88 ? 2.059 1.949 10.512 1.00 89.19 88 GLU A CA 1
ATOM 650 C C . GLU A 1 88 ? 1.049 1.182 11.383 1.00 89.19 88 GLU A C 1
ATOM 652 O O . GLU A 1 88 ? 0.473 1.731 12.326 1.00 89.19 88 GLU A O 1
ATOM 657 N N . LEU A 1 89 ? 0.835 -0.105 11.098 1.00 90.56 89 LEU A N 1
ATOM 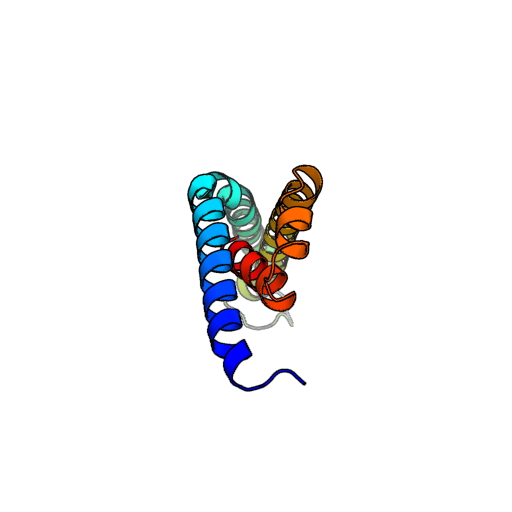658 C CA . LEU A 1 89 ? 0.038 -0.977 11.957 1.00 90.56 89 LEU A CA 1
ATOM 659 C C . LEU A 1 89 ? 0.722 -1.192 13.314 1.00 90.56 89 LEU A C 1
ATOM 661 O O . LEU A 1 89 ? 0.050 -1.145 14.343 1.00 90.56 89 LEU A O 1
ATOM 665 N N . ALA A 1 90 ? 2.040 -1.402 13.324 1.00 93.56 90 ALA A N 1
ATOM 666 C CA . ALA A 1 90 ? 2.812 -1.523 14.556 1.00 93.56 90 ALA A CA 1
ATOM 667 C C . ALA A 1 90 ? 2.716 -0.241 15.399 1.00 93.56 90 ALA A C 1
ATOM 669 O O . ALA A 1 90 ? 2.438 -0.323 16.591 1.00 93.56 90 ALA A O 1
ATOM 670 N N . LEU A 1 91 ? 2.807 0.938 14.776 1.00 92.62 91 LEU A N 1
ATOM 671 C CA . LEU A 1 91 ? 2.613 2.224 15.452 1.00 92.62 91 LEU A CA 1
ATOM 672 C C . LEU A 1 91 ? 1.199 2.378 16.033 1.00 92.62 91 LEU A C 1
ATOM 674 O O . LEU A 1 91 ? 1.039 2.911 17.130 1.00 92.62 91 LEU A O 1
ATOM 678 N N . ASP A 1 92 ? 0.154 1.915 15.342 1.00 91.69 92 ASP A N 1
ATOM 679 C CA . ASP A 1 92 ? -1.211 1.908 15.894 1.00 91.69 92 ASP A CA 1
ATOM 680 C C . ASP A 1 92 ? -1.329 1.016 17.145 1.00 91.69 92 ASP A C 1
ATOM 682 O O . ASP A 1 92 ? -2.123 1.325 18.042 1.00 91.69 92 ASP A O 1
ATOM 686 N N . ILE A 1 93 ? -0.561 -0.078 17.207 1.00 94.06 93 ILE A N 1
ATOM 687 C CA . ILE A 1 93 ? -0.490 -0.975 18.368 1.00 94.06 93 ILE A CA 1
ATOM 688 C C . ILE A 1 93 ? 0.299 -0.308 19.499 1.00 94.06 93 ILE A C 1
ATOM 690 O O . ILE A 1 93 ? -0.223 -0.186 20.604 1.00 94.06 93 ILE A O 1
ATOM 694 N N . GLU A 1 94 ? 1.507 0.190 19.226 1.00 96.75 94 GLU A N 1
ATOM 695 C CA . GLU A 1 94 ? 2.376 0.841 20.218 1.00 96.75 94 GLU A CA 1
ATOM 696 C C . GLU A 1 94 ? 1.714 2.062 20.868 1.00 96.75 94 GLU A C 1
ATOM 698 O O . GLU A 1 94 ? 1.812 2.264 22.077 1.00 96.75 94 GLU A O 1
ATOM 703 N N . ASN A 1 95 ? 0.967 2.851 20.091 1.00 95.75 95 ASN A N 1
ATOM 704 C CA . ASN A 1 95 ? 0.245 4.019 20.598 1.00 95.75 95 ASN A CA 1
ATOM 705 C C . ASN A 1 95 ? -1.078 3.665 21.313 1.00 95.75 95 ASN A C 1
ATOM 707 O O . ASN A 1 95 ? -1.814 4.559 21.751 1.00 95.75 95 ASN A O 1
ATOM 711 N N . GLY A 1 96 ? -1.432 2.377 21.398 1.00 93.75 96 GLY A N 1
ATOM 712 C CA . GLY A 1 96 ? -2.669 1.884 22.009 1.00 93.75 96 GLY A CA 1
ATOM 713 C C . GLY A 1 96 ? -3.942 2.261 21.242 1.00 93.75 96 GLY A C 1
ATOM 714 O O . GLY A 1 96 ? -5.046 2.152 21.778 1.00 93.75 96 GLY A O 1
ATOM 715 N N . PHE A 1 97 ? -3.829 2.739 19.997 1.00 92.62 97 PHE A N 1
ATOM 716 C CA . PHE A 1 97 ? -4.989 3.056 19.161 1.00 92.62 97 PHE A CA 1
ATOM 717 C C . PHE A 1 97 ? -5.756 1.782 18.790 1.00 92.62 97 PHE A C 1
ATOM 719 O O . PHE A 1 97 ? -6.989 1.766 18.836 1.00 92.62 97 PHE A O 1
ATOM 726 N N . PHE A 1 98 ? -5.027 0.707 18.482 1.00 92.06 98 PHE A N 1
ATOM 727 C CA . PHE A 1 98 ? -5.606 -0.596 18.174 1.00 92.06 98 PHE A CA 1
ATOM 728 C C . PHE A 1 98 ? -6.449 -1.139 19.340 1.00 92.06 98 PHE A C 1
ATOM 730 O O . PHE A 1 98 ? -7.612 -1.498 19.146 1.00 92.06 98 PHE A O 1
ATOM 737 N N . ASP A 1 99 ? -5.920 -1.095 20.565 1.00 93.25 99 ASP A N 1
ATOM 738 C CA . ASP A 1 99 ? -6.621 -1.568 21.766 1.00 93.25 99 ASP A CA 1
ATOM 739 C C . ASP A 1 99 ? -7.910 -0.782 22.033 1.00 93.25 99 ASP A C 1
ATOM 741 O O . ASP A 1 99 ? -8.952 -1.363 22.346 1.00 93.25 99 ASP A O 1
ATOM 745 N N . ARG A 1 100 ? -7.883 0.542 21.830 1.00 93.38 100 ARG A N 1
ATOM 746 C CA . ARG A 1 100 ? -9.077 1.397 21.955 1.00 93.38 100 ARG A CA 1
ATOM 747 C C . ARG A 1 100 ? -10.155 1.035 20.933 1.00 93.38 100 ARG A C 1
ATOM 749 O O . ARG A 1 100 ? -11.337 1.056 21.273 1.00 93.38 100 ARG A O 1
ATOM 756 N N . LEU A 1 101 ? -9.777 0.694 19.697 1.00 90.62 101 LEU A N 1
ATOM 757 C CA . LEU A 1 101 ? -10.732 0.240 18.681 1.00 90.62 101 LEU A CA 1
ATOM 758 C C . LEU A 1 101 ? -11.362 -1.101 19.057 1.00 90.62 101 LEU A C 1
ATOM 760 O O . LEU A 1 101 ? -12.574 -1.252 18.917 1.00 90.62 101 LEU A O 1
ATOM 764 N N . VAL A 1 102 ? -10.564 -2.047 19.557 1.00 88.94 102 VAL A N 1
ATOM 765 C CA . VAL A 1 102 ? -11.046 -3.376 19.967 1.00 88.94 102 VAL A CA 1
ATOM 766 C C . VAL A 1 102 ? -11.950 -3.305 21.202 1.00 88.94 102 VAL A C 1
ATOM 768 O O . VAL A 1 102 ? -12.915 -4.062 21.284 1.00 88.94 102 VAL A O 1
ATOM 771 N N . ALA A 1 103 ? -11.680 -2.389 22.136 1.00 90.75 103 ALA A N 1
ATOM 772 C CA . ALA A 1 103 ? -12.523 -2.150 23.310 1.00 90.75 103 ALA A CA 1
ATOM 773 C C . ALA A 1 103 ? -13.843 -1.425 22.976 1.00 90.75 103 ALA A C 1
ATOM 775 O O . ALA A 1 103 ? -14.808 -1.493 23.738 1.00 90.75 103 ALA A O 1
ATOM 776 N N . SER A 1 104 ? -13.897 -0.719 21.844 1.00 88.81 104 SER A N 1
ATOM 777 C CA . SER A 1 104 ? -15.100 -0.029 21.373 1.00 88.81 104 SER A CA 1
ATOM 778 C C . SER A 1 104 ? -16.089 -0.996 20.692 1.00 88.81 104 SER A C 1
ATOM 780 O O . SER A 1 104 ? -15.686 -2.068 20.238 1.00 88.81 104 SER A O 1
ATOM 782 N N . PRO A 1 105 ? -17.383 -0.641 20.544 1.00 86.00 105 PRO A N 1
ATOM 783 C CA . PRO A 1 105 ? -18.373 -1.456 19.829 1.00 86.00 105 PRO A CA 1
ATOM 784 C C . PRO A 1 105 ? -18.190 -1.398 18.293 1.00 86.00 105 PRO A C 1
ATOM 786 O O . PRO A 1 105 ? -19.131 -1.155 17.532 1.00 86.00 105 PRO A O 1
ATOM 789 N N . VAL A 1 106 ? -16.960 -1.600 17.820 1.00 84.19 106 VAL A N 1
ATOM 790 C CA . VAL A 1 106 ? -16.577 -1.678 16.408 1.00 84.19 106 VAL A CA 1
ATOM 791 C C . VAL A 1 106 ? -16.403 -3.141 16.013 1.00 84.19 106 VAL A C 1
ATOM 793 O O . VAL A 1 106 ? -15.837 -3.948 16.747 1.00 84.19 106 VAL A O 1
ATOM 796 N N . ALA A 1 107 ? -16.899 -3.513 14.832 1.00 85.31 107 ALA A N 1
ATOM 797 C CA . ALA A 1 107 ? -16.673 -4.858 14.322 1.00 85.31 107 ALA A CA 1
ATOM 798 C C . ALA A 1 107 ? -15.187 -5.061 13.960 1.00 85.31 107 ALA A C 1
ATOM 800 O O . ALA A 1 107 ? -14.527 -4.168 13.432 1.00 85.31 107 ALA A O 1
ATOM 801 N N . ARG A 1 108 ? -14.664 -6.272 14.188 1.00 85.00 108 ARG A N 1
ATOM 802 C CA . ARG A 1 108 ? -13.237 -6.592 13.980 1.00 85.00 108 ARG A CA 1
ATOM 803 C C . ARG A 1 108 ? -12.789 -6.469 12.515 1.00 85.00 108 ARG A C 1
ATOM 805 O O . ARG A 1 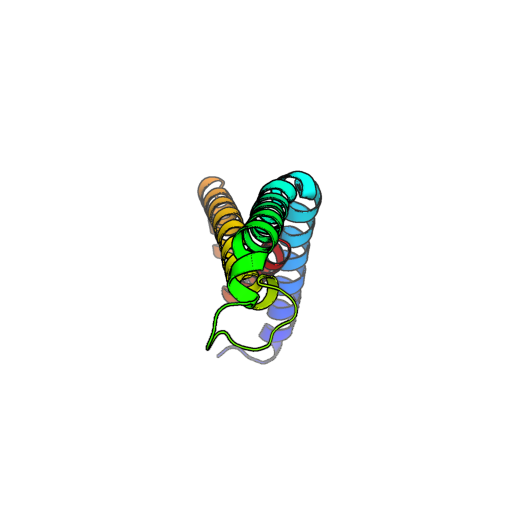108 ? -11.695 -5.990 12.245 1.00 85.00 108 ARG A O 1
ATOM 812 N N . PHE A 1 109 ? -13.641 -6.863 11.565 1.00 86.62 109 PHE A N 1
ATOM 813 C CA . PHE A 1 109 ? -13.335 -6.807 10.126 1.00 86.62 109 PHE A CA 1
ATOM 814 C C . PHE A 1 109 ? -13.098 -5.378 9.597 1.00 86.62 109 PHE A C 1
ATOM 816 O O . PHE A 1 109 ? -12.104 -5.172 8.903 1.00 86.62 109 PHE A O 1
ATOM 823 N N . PRO A 1 110 ? -13.940 -4.380 9.931 1.00 86.94 110 PRO A N 1
ATOM 824 C CA . PRO A 1 110 ? -13.684 -2.978 9.607 1.00 86.94 110 PRO A CA 1
ATOM 825 C C . PRO A 1 110 ? -12.324 -2.422 10.026 1.00 86.94 110 PRO A C 1
ATOM 827 O O . PRO A 1 110 ? -11.796 -1.568 9.321 1.00 86.94 110 PRO A O 1
ATOM 830 N N . ILE A 1 111 ? -11.748 -2.899 11.136 1.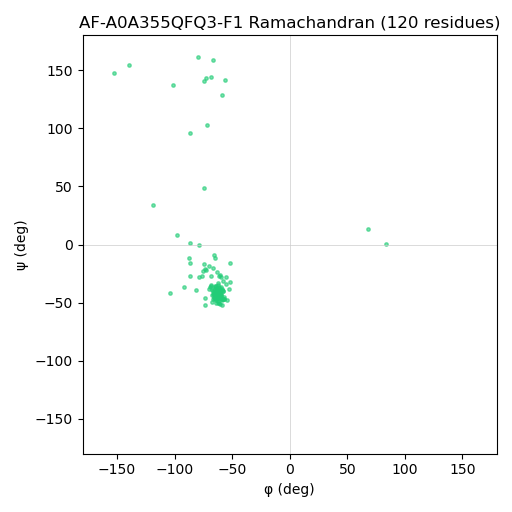00 88.50 111 ILE A N 1
ATOM 831 C CA . ILE A 1 111 ? -10.425 -2.460 11.611 1.00 88.50 111 ILE A CA 1
ATOM 832 C C . ILE A 1 111 ? -9.347 -2.850 10.599 1.00 88.50 111 ILE A C 1
ATOM 834 O O . ILE A 1 111 ? -8.584 -1.998 10.145 1.00 88.50 111 ILE A O 1
ATOM 838 N N . LEU A 1 112 ? -9.346 -4.118 10.183 1.00 88.50 112 LEU A N 1
ATOM 839 C CA . LEU A 1 112 ? -8.398 -4.636 9.198 1.00 88.50 112 LEU A CA 1
ATOM 840 C C . LEU A 1 112 ? -8.629 -4.022 7.813 1.00 88.50 112 LEU A C 1
ATOM 842 O O . LEU A 1 112 ? -7.694 -3.510 7.205 1.00 88.50 112 LEU A O 1
ATOM 846 N N . LEU A 1 113 ? -9.876 -4.017 7.332 1.00 89.81 113 LEU A N 1
ATOM 847 C CA . LEU A 1 113 ? -10.213 -3.489 6.004 1.00 89.81 113 LEU A CA 1
ATOM 848 C C . LEU A 1 113 ? -9.956 -1.982 5.888 1.00 89.81 113 LEU A C 1
ATOM 850 O O . LEU A 1 113 ? -9.514 -1.512 4.843 1.00 89.81 113 LEU A O 1
ATOM 854 N N . GLY A 1 114 ? -10.205 -1.224 6.960 1.00 88.38 114 GLY A N 1
ATOM 855 C CA . GLY A 1 114 ? -9.916 0.204 7.010 1.00 88.38 114 GLY A CA 1
ATOM 856 C C . GLY A 1 114 ? -8.421 0.496 6.886 1.00 88.38 114 GLY A C 1
ATOM 857 O O . GLY A 1 114 ? -8.032 1.355 6.097 1.00 88.38 114 GLY A O 1
ATOM 858 N N . ARG 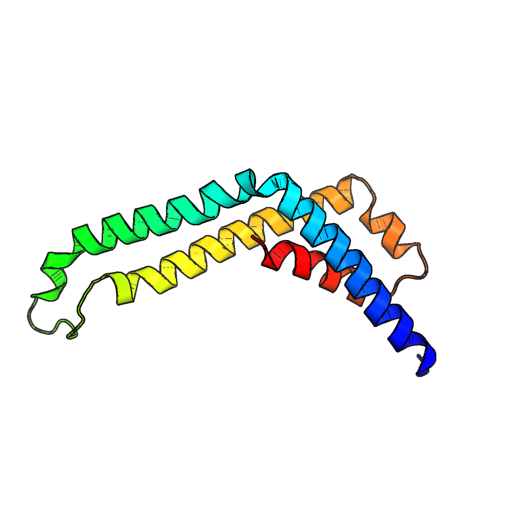A 1 115 ? -7.570 -0.263 7.589 1.00 88.50 115 ARG A N 1
ATOM 859 C CA . ARG A 1 115 ? -6.112 -0.128 7.452 1.00 88.50 115 ARG A CA 1
ATOM 860 C C . ARG A 1 115 ? -5.605 -0.566 6.079 1.00 88.50 115 ARG A C 1
ATOM 862 O O . ARG A 1 115 ? -4.769 0.126 5.506 1.00 88.50 115 ARG A O 1
ATOM 869 N N . LEU A 1 116 ? -6.165 -1.640 5.521 1.00 89.81 116 LEU A N 1
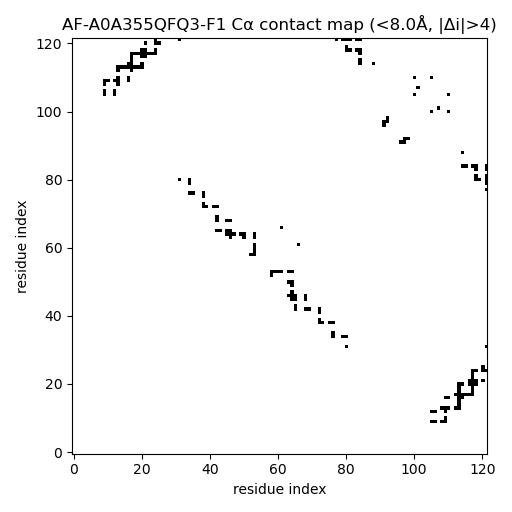ATOM 870 C CA . LEU A 1 116 ? -5.810 -2.142 4.190 1.00 89.81 116 LEU A CA 1
ATOM 871 C C . LEU A 1 116 ? -6.115 -1.121 3.080 1.00 89.81 116 LEU A C 1
ATOM 873 O O . LEU A 1 116 ? -5.350 -0.984 2.131 1.00 89.81 116 LEU A O 1
ATOM 877 N N . ALA A 1 117 ? -7.195 -0.349 3.224 1.00 87.62 117 ALA A N 1
ATOM 878 C CA . ALA A 1 117 ? -7.513 0.739 2.302 1.00 87.62 117 ALA A CA 1
ATOM 879 C C . ALA A 1 117 ? -6.465 1.866 2.326 1.00 87.62 117 ALA A C 1
ATOM 881 O O . ALA A 1 117 ? -6.162 2.431 1.280 1.00 87.62 117 ALA A O 1
ATOM 882 N N . GLY A 1 118 ? -5.882 2.179 3.489 1.00 83.44 118 GLY A N 1
ATOM 883 C CA . GLY A 1 118 ? -4.745 3.106 3.564 1.00 83.44 118 GLY A CA 1
ATOM 884 C C . GLY A 1 118 ? -3.509 2.550 2.862 1.00 83.44 118 GLY A C 1
ATOM 885 O O . GLY A 1 118 ? -2.933 3.230 2.022 1.00 83.44 118 GLY A O 1
ATOM 886 N N . ALA A 1 119 ? -3.186 1.282 3.135 1.00 85.38 119 ALA A N 1
ATOM 887 C CA . ALA A 1 119 ? -2.053 0.585 2.528 1.00 85.38 119 ALA A CA 1
ATOM 888 C C . ALA A 1 119 ? -2.125 0.533 0.994 1.00 85.38 119 ALA A C 1
ATOM 890 O O . ALA A 1 119 ? -1.097 0.583 0.344 1.00 85.38 119 ALA A O 1
ATOM 891 N N . SER A 1 120 ? -3.326 0.484 0.406 1.00 84.94 120 SER A N 1
ATOM 892 C CA . SER A 1 120 ? -3.497 0.477 -1.057 1.00 84.94 120 SER A CA 1
ATOM 893 C C . SER A 1 120 ? -3.040 1.759 -1.768 1.00 84.94 120 SER A C 1
ATOM 895 O O . SER A 1 120 ? -2.990 1.791 -2.996 1.00 84.94 120 SER A O 1
ATOM 897 N N . LEU A 1 121 ? -2.765 2.826 -1.012 1.00 78.44 121 LEU A N 1
ATOM 898 C CA . LEU A 1 121 ? -2.276 4.091 -1.546 1.00 78.44 121 LEU A CA 1
ATOM 899 C C . LEU A 1 121 ? -0.742 4.130 -1.691 1.00 78.44 121 LEU A C 1
ATOM 901 O O . LEU A 1 121 ? -0.245 5.026 -2.373 1.00 78.44 121 LEU A O 1
ATOM 905 N N . VAL A 1 122 ? -0.031 3.205 -1.036 1.00 69.94 122 VAL A N 1
ATOM 906 C CA . VAL A 1 122 ? 1.438 3.081 -1.015 1.00 69.94 122 VAL A CA 1
ATOM 907 C C . VAL A 1 122 ? 1.871 1.925 -1.900 1.00 69.94 122 VAL A C 1
ATOM 909 O O . VAL A 1 122 ? 2.822 2.134 -2.682 1.00 69.94 122 VAL A O 1
#

Nearest PDB structures (foldseek):
  8oqz-assembly1_C  TM=3.208E-01  e=5.293E+00  Homo sapiens
  7qnb-assembly1_B  TM=2.127E-01  e=8.461E+00  Homo sapiens

Radius of gyration: 20.81 Å; Cα contacts (8 Å, |Δi|>4): 104; chains: 1; bounding box: 51×31×55 Å

Foldseek 3Di:
DDPPVNVVQQVVLLVVLLVVLQVVLVVVVVLLCCLQVVLVVVLVVVFVVCVVVCPDPPHDDDPTPSVVSVVVSVVSSLVVLVVVLVVVVVVCVVVCVVVVCVPDPHDPVSNVSSSVSSSVVD

Solvent-accessible surface area (backbone atoms only — not comparable to full-atom values): 6656 Å² total; per-residue (Å²): 134,88,55,84,82,57,55,64,56,38,54,52,45,20,52,53,40,19,50,51,32,38,54,55,47,63,75,43,53,76,72,43,45,61,46,52,51,52,36,51,52,50,38,53,51,49,24,61,73,42,48,72,56,56,76,41,91,90,47,73,95,65,97,51,46,42,78,69,42,48,62,56,31,51,54,50,24,51,50,43,18,52,50,53,41,48,53,54,51,50,48,33,49,77,70,44,52,49,58,54,48,68,76,37,102,54,60,72,64,28,58,56,54,3,48,50,50,18,35,73,78,74

pLDDT: mean 87.14, std 10.79, range [38.56, 96.75]

Sequence (122 aa):
MVGASGRLPAIRQTAALARRSVVAERRQLLNILPGLVFPLLLAAVYSRQFSRALAMPGFPQVDSFLDFILPACVVQAVSFGATAAGTELALDIENGFFDRLVASPVARFPILLGRLAGASLV